Protein AF-A0A914MFV1-F1 (afdb_monomer_lite)

Sequence (144 aa):
MFRLNVPHSCKNYASTFSFCFGRVNLKCFYSTQSQQAEEEHFSPQFQPIIGLELHAQIASKTKLFSGSSSAHNASVESNCHVSIFDSAIPGTLPRLNSSCIHKSLLAAVLLNCHVADFCRFDRKHYLYPDLPLELYLREGGRKE

Secondary structure (DSSP, 8-state):
-------S------------------------------------SS--------------SB-SSSSSB----TTSPTT-S--TTTTT-TT------HHHHHHHHHHHHHTTPPPPS-EEEEE-----TT-S--EEEEEPPP--

pLDDT: mean 75.01, std 26.08, range [21.0, 96.94]

InterPro domains:
  IPR006075 Aspartyl/Glutamyl-tRNA(Gln) amidotransferase, subunit B/E, catalytic [PF02934] (49-132)
  IPR014746 Glutamine synthetase/guanido kinase, catalytic domain [SSF55931] (45-132)
  IPR017959 Aspartyl/glutamyl-tRNA(Asn/Gln) amidotransferase, subunit B /E [PTHR11659] (36-132)

Foldseek 3Di:
DDDDDDDPDDDDDPDDDPDPDDDDPPPPPPPPPPPPDPPPPPPDPDDDDDDDDDDDDQPDQADAFDRFGPDDDPPDDPPPRDDCVNQVPPPDDGHGDPSSVVSVVVVCVVVVHDDAPDKDWDFDDDDDPNDSGDTDIDRDDDDD

Radius of gyration: 22.75 Å; chains: 1; bounding box: 50×48×62 Å

Organism: Meloidogyne incognita (NCBI:txid6306)

Structure (mmCIF, N/CA/C/O backbone):
data_AF-A0A914MFV1-F1
#
_entry.id   AF-A0A914MFV1-F1
#
loop_
_atom_site.group_PDB
_atom_site.id
_atom_site.type_symbol
_atom_site.label_atom_id
_atom_site.label_alt_id
_atom_site.label_comp_id
_atom_site.label_asym_id
_atom_site.label_entity_id
_atom_site.label_seq_id
_atom_site.pdbx_PDB_ins_code
_atom_site.Cartn_x
_atom_site.Cartn_y
_atom_site.Cartn_z
_atom_site.occupancy
_atom_site.B_iso_or_equiv
_atom_site.auth_seq_id
_atom_site.auth_comp_id
_atom_site.auth_asym_id
_atom_site.auth_atom_id
_atom_site.pdbx_PDB_model_num
ATOM 1 N N . MET A 1 1 ? -16.213 1.260 -16.515 1.00 31.44 1 MET A N 1
ATOM 2 C CA . MET A 1 1 ? -17.575 0.833 -16.142 1.00 31.44 1 MET A CA 1
ATOM 3 C C . MET A 1 1 ? -17.570 -0.686 -16.077 1.00 31.44 1 MET A C 1
ATOM 5 O O . MET A 1 1 ? -17.691 -1.329 -17.104 1.00 31.44 1 MET A O 1
ATOM 9 N N . PHE A 1 2 ? -17.315 -1.249 -14.898 1.00 21.36 2 PHE A N 1
ATOM 10 C CA . PHE A 1 2 ? -17.420 -2.687 -14.649 1.00 21.36 2 PHE A CA 1
ATOM 11 C C . PHE A 1 2 ? -18.419 -2.845 -13.511 1.00 21.36 2 PHE A C 1
ATOM 13 O O . PHE A 1 2 ? -18.182 -2.365 -12.408 1.00 21.36 2 PHE A O 1
ATOM 20 N N . ARG A 1 3 ? -19.581 -3.411 -13.831 1.00 21.00 3 ARG A N 1
ATOM 21 C CA . ARG A 1 3 ? -20.684 -3.642 -12.901 1.00 21.00 3 ARG A CA 1
ATOM 22 C C . ARG A 1 3 ? -20.649 -5.132 -12.581 1.00 21.00 3 ARG A C 1
ATOM 24 O O . ARG A 1 3 ? -20.958 -5.940 -13.452 1.00 21.00 3 ARG A O 1
ATOM 31 N N . LEU A 1 4 ? -20.202 -5.497 -11.384 1.00 31.52 4 LEU A N 1
ATOM 32 C CA . LEU A 1 4 ? -20.300 -6.872 -10.903 1.00 31.52 4 LEU A CA 1
ATOM 33 C C . LEU A 1 4 ? -21.606 -6.998 -10.125 1.00 31.52 4 LEU A C 1
ATOM 35 O O . LEU A 1 4 ? -21.822 -6.311 -9.132 1.00 31.52 4 LEU A O 1
ATOM 39 N N . ASN A 1 5 ? -22.498 -7.828 -10.654 1.00 25.72 5 ASN A N 1
ATOM 40 C CA . ASN A 1 5 ? -23.799 -8.126 -10.079 1.00 25.72 5 ASN A CA 1
ATOM 41 C C . ASN A 1 5 ? -23.595 -9.251 -9.054 1.00 25.72 5 ASN A C 1
ATOM 43 O O . ASN A 1 5 ? -23.236 -10.363 -9.441 1.00 25.72 5 ASN A O 1
ATOM 47 N N . VAL A 1 6 ? -23.760 -8.962 -7.762 1.00 35.03 6 VAL A N 1
ATOM 48 C CA . VAL A 1 6 ? -23.668 -9.969 -6.695 1.00 35.03 6 VAL A CA 1
ATOM 49 C C . VAL A 1 6 ? -25.088 -10.450 -6.386 1.00 35.03 6 VAL A C 1
ATOM 51 O O . VAL A 1 6 ? -25.907 -9.643 -5.946 1.00 35.03 6 VAL A O 1
ATOM 54 N N . PRO A 1 7 ? -25.433 -11.728 -6.622 1.00 28.27 7 PRO A N 1
ATOM 55 C CA . PRO A 1 7 ? -26.750 -12.231 -6.272 1.00 28.27 7 PRO A CA 1
ATOM 56 C C . PRO A 1 7 ? -26.887 -12.350 -4.750 1.00 28.27 7 PRO A C 1
ATOM 58 O O . PRO A 1 7 ? -26.100 -13.011 -4.071 1.00 28.27 7 PRO A O 1
ATOM 61 N N . HIS A 1 8 ? -27.9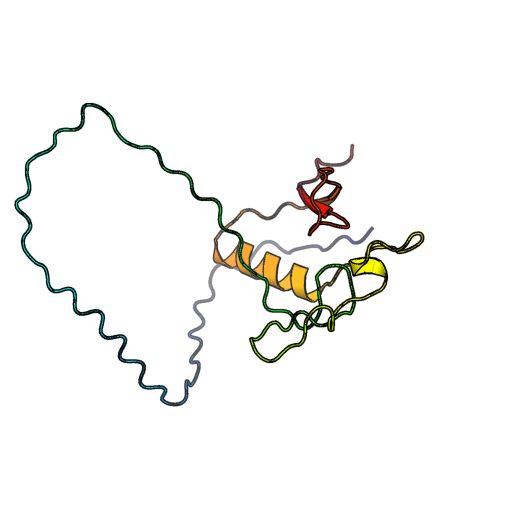32 -11.719 -4.217 1.00 35.28 8 HIS A N 1
ATOM 62 C CA . HIS A 1 8 ? -28.429 -11.954 -2.870 1.00 35.28 8 HIS A CA 1
ATOM 63 C C . HIS A 1 8 ? -28.981 -13.379 -2.774 1.00 35.28 8 HIS A C 1
ATOM 65 O O . HIS A 1 8 ? -30.080 -13.625 -3.256 1.00 35.28 8 HIS A O 1
ATOM 71 N N . SER A 1 9 ? -28.230 -14.299 -2.163 1.00 36.19 9 SER A N 1
ATOM 72 C CA . SER A 1 9 ? -28.733 -15.426 -1.355 1.00 36.19 9 SER A CA 1
ATOM 73 C C . SER A 1 9 ? -27.729 -16.576 -1.357 1.00 36.19 9 SER A C 1
ATOM 75 O O . SER A 1 9 ? -27.785 -17.431 -2.229 1.00 36.19 9 SER A O 1
ATOM 77 N N . CYS A 1 10 ? -26.874 -16.635 -0.336 1.00 32.09 10 CYS A N 1
ATOM 78 C CA . CYS A 1 10 ? -26.252 -17.876 0.136 1.00 32.09 10 CYS A CA 1
ATOM 79 C C . CYS A 1 10 ? -26.026 -17.742 1.647 1.00 32.09 10 CYS A C 1
ATOM 81 O O . CYS A 1 10 ? -24.921 -17.491 2.119 1.00 32.09 10 CYS A O 1
ATOM 83 N N . LYS A 1 11 ? -27.116 -17.843 2.415 1.00 36.62 11 LYS A N 1
ATOM 84 C CA . LYS A 1 11 ? -27.045 -18.183 3.839 1.00 36.62 11 LYS A CA 1
ATOM 85 C C . LYS A 1 11 ? -26.777 -19.688 3.927 1.00 36.62 11 LYS A C 1
ATOM 87 O O . LYS A 1 11 ? -27.450 -20.454 3.246 1.00 36.62 11 LYS A O 1
ATOM 92 N N . ASN A 1 12 ? -25.855 -20.070 4.807 1.00 35.06 12 ASN A N 1
ATOM 93 C CA . ASN A 1 12 ? -25.514 -21.438 5.217 1.00 35.06 12 ASN A CA 1
ATOM 94 C C . ASN A 1 12 ? -24.614 -22.228 4.256 1.00 35.06 12 ASN A C 1
ATOM 96 O O . ASN A 1 12 ? -25.084 -22.909 3.351 1.00 35.06 12 ASN A O 1
ATOM 100 N N . TYR A 1 13 ? -23.316 -22.243 4.562 1.00 34.62 13 TYR A N 1
ATOM 101 C CA . TYR A 1 13 ? -22.474 -23.399 4.268 1.00 34.62 13 TYR A CA 1
ATOM 102 C C . TYR A 1 13 ? -21.498 -23.618 5.427 1.00 34.62 13 TYR A C 1
ATOM 104 O O . TYR A 1 13 ? -20.454 -22.979 5.534 1.00 34.62 13 TYR A O 1
ATOM 112 N N . ALA A 1 14 ? -21.877 -24.519 6.333 1.00 43.38 14 ALA A N 1
ATOM 113 C CA . ALA A 1 14 ? -20.931 -25.192 7.204 1.00 43.38 14 ALA A CA 1
ATOM 114 C C . ALA A 1 14 ? -20.162 -26.195 6.333 1.00 43.38 14 ALA A C 1
ATOM 116 O O . ALA A 1 14 ? -20.615 -27.314 6.115 1.00 43.38 14 ALA A O 1
ATOM 117 N N . SER A 1 15 ? -19.026 -25.779 5.774 1.00 31.78 15 SER A N 1
ATOM 118 C CA . SER A 1 15 ? -18.060 -26.701 5.174 1.00 31.78 15 SER A CA 1
ATOM 119 C C . SER A 1 15 ? -16.880 -26.861 6.112 1.00 31.78 15 SER A C 1
ATOM 121 O O . SER A 1 15 ? -16.023 -25.984 6.221 1.00 31.78 15 SER A O 1
ATOM 123 N N . THR A 1 16 ? -16.840 -28.012 6.766 1.00 32.25 16 THR A N 1
ATOM 124 C CA . THR A 1 16 ? -15.669 -28.567 7.430 1.00 32.25 16 THR A CA 1
ATOM 125 C C . THR A 1 16 ? -14.522 -28.648 6.420 1.00 32.25 16 THR A C 1
ATOM 127 O O . THR A 1 16 ? -14.495 -29.534 5.569 1.00 32.25 16 THR A O 1
ATOM 130 N N . PHE A 1 17 ? -13.576 -27.711 6.482 1.00 26.36 17 PHE A N 1
ATOM 131 C CA . PHE A 1 17 ? -12.319 -27.805 5.743 1.00 26.36 17 PHE A CA 1
ATOM 132 C C . PHE A 1 17 ? -11.319 -28.582 6.600 1.00 26.36 17 PHE A C 1
ATOM 134 O O . PHE A 1 17 ? -10.713 -28.047 7.526 1.00 26.36 17 PHE A O 1
ATOM 141 N N . SER A 1 18 ? -11.169 -29.873 6.303 1.00 27.42 18 SER A N 1
ATOM 142 C CA . SER A 1 18 ? -10.069 -30.678 6.830 1.00 27.42 18 SER A CA 1
ATOM 143 C C . SER A 1 18 ? -8.795 -30.296 6.075 1.00 27.42 18 SER A C 1
ATOM 145 O O . SER A 1 18 ? -8.562 -30.742 4.954 1.00 27.42 18 SER A O 1
ATOM 147 N N . PHE A 1 19 ? -7.990 -29.415 6.668 1.00 25.16 19 PHE A N 1
ATOM 148 C CA . PHE A 1 19 ? -6.619 -29.188 6.223 1.00 25.16 19 PHE A CA 1
ATOM 149 C C . PHE A 1 19 ? -5.715 -30.206 6.919 1.00 25.16 19 PHE A C 1
ATOM 151 O O . PHE A 1 19 ? -5.511 -30.159 8.132 1.00 25.16 19 PHE A O 1
ATOM 158 N N . CYS A 1 20 ? -5.179 -31.142 6.138 1.00 31.55 20 CYS A N 1
ATOM 159 C CA . CYS A 1 20 ? -4.183 -32.105 6.581 1.00 31.55 20 CYS A CA 1
ATOM 160 C C . CYS A 1 20 ? -2.856 -31.370 6.838 1.00 31.55 20 CYS A C 1
ATOM 162 O O . CYS A 1 20 ? -2.026 -31.228 5.942 1.00 31.55 20 CYS A O 1
ATOM 164 N N . PHE A 1 21 ? -2.662 -30.861 8.057 1.00 32.12 21 PHE A N 1
ATOM 165 C CA . PHE A 1 21 ? -1.358 -30.380 8.504 1.00 32.12 21 PHE A CA 1
ATOM 166 C C . PHE A 1 21 ? -0.464 -31.582 8.813 1.00 32.12 21 PHE A C 1
ATOM 168 O O . PHE A 1 21 ? -0.722 -32.357 9.736 1.00 32.12 21 PHE A O 1
ATOM 175 N N . GLY A 1 22 ? 0.618 -31.716 8.043 1.00 31.92 22 GLY A N 1
ATOM 176 C CA . GLY A 1 22 ? 1.782 -32.482 8.466 1.00 31.92 22 GLY A CA 1
ATOM 177 C C . GLY A 1 22 ? 2.210 -32.022 9.860 1.00 31.92 22 GLY A C 1
ATOM 178 O O . GLY A 1 22 ? 2.225 -30.827 10.152 1.00 31.92 22 GLY A O 1
ATOM 179 N N . ARG A 1 23 ? 2.493 -32.993 10.731 1.00 41.41 23 ARG A N 1
ATOM 180 C CA . ARG A 1 23 ? 2.904 -32.813 12.127 1.00 41.41 23 ARG A CA 1
ATOM 181 C C . ARG A 1 23 ? 4.017 -31.768 12.258 1.00 41.41 23 ARG A C 1
ATOM 183 O O . ARG A 1 23 ? 5.190 -32.094 12.110 1.00 41.41 23 ARG A O 1
ATOM 190 N N . VAL A 1 24 ? 3.655 -30.549 12.643 1.00 36.62 24 VAL A N 1
ATOM 191 C CA . VAL A 1 24 ? 4.572 -29.619 13.304 1.00 36.62 24 VAL A CA 1
ATOM 192 C C . VAL A 1 24 ? 4.092 -29.515 14.740 1.00 36.62 24 VAL A C 1
ATOM 194 O O . VAL A 1 24 ? 3.026 -28.977 15.029 1.00 36.62 24 VAL A O 1
ATOM 197 N N . ASN A 1 25 ? 4.847 -30.139 15.637 1.00 36.69 25 ASN A N 1
ATOM 198 C CA . ASN A 1 25 ? 4.555 -30.198 17.061 1.00 36.69 25 ASN A CA 1
ATOM 199 C C . ASN A 1 25 ? 4.938 -28.851 17.692 1.00 36.69 25 ASN A C 1
ATOM 201 O O . ASN A 1 25 ? 5.969 -28.722 18.343 1.00 36.69 25 ASN A O 1
ATOM 205 N N . LEU A 1 26 ? 4.135 -27.817 17.444 1.00 37.16 26 LEU A N 1
ATOM 206 C CA . LEU A 1 26 ? 4.243 -26.545 18.148 1.00 37.16 26 LEU A CA 1
ATOM 207 C C . LEU A 1 26 ? 3.493 -26.676 19.474 1.00 37.16 26 LEU A C 1
ATOM 209 O O . LEU A 1 26 ? 2.366 -26.214 19.628 1.00 37.16 26 LEU A O 1
ATOM 213 N N . LYS A 1 27 ? 4.137 -27.312 20.459 1.00 30.91 27 LYS A N 1
ATOM 214 C CA . LYS A 1 27 ? 3.822 -27.027 21.860 1.00 30.91 27 LYS A CA 1
ATOM 215 C C . LYS A 1 27 ? 4.307 -25.612 22.140 1.00 30.91 27 LYS A C 1
ATOM 217 O O . LYS A 1 27 ? 5.450 -25.404 22.534 1.00 30.91 27 LYS A O 1
ATOM 222 N N . CYS A 1 28 ? 3.443 -24.634 21.899 1.00 34.91 28 CYS A N 1
ATOM 223 C CA . CYS A 1 28 ? 3.625 -23.317 22.474 1.00 34.91 28 CYS A CA 1
ATOM 224 C C . CYS A 1 28 ? 3.410 -23.462 23.987 1.00 34.91 28 CYS A C 1
ATOM 226 O O . CYS A 1 28 ? 2.282 -23.515 24.472 1.00 34.91 28 CYS A O 1
ATOM 228 N N . PHE A 1 29 ? 4.508 -23.644 24.719 1.00 35.03 29 PHE A N 1
ATOM 229 C CA . PHE A 1 29 ? 4.532 -23.566 26.173 1.00 35.03 29 PHE A CA 1
ATOM 230 C C . PHE A 1 29 ? 4.370 -22.095 26.569 1.00 35.03 29 PHE A C 1
ATOM 232 O O . PHE A 1 29 ? 5.351 -21.394 26.793 1.00 35.03 29 PHE A O 1
ATOM 239 N N . TYR A 1 30 ? 3.130 -21.624 26.672 1.00 33.56 30 TYR A N 1
ATOM 240 C CA . TYR A 1 30 ? 2.833 -20.534 27.594 1.00 33.56 30 TYR A CA 1
ATOM 241 C C . TYR A 1 30 ? 2.584 -21.167 28.960 1.00 33.56 30 TYR A C 1
ATOM 243 O O . TYR A 1 30 ? 1.483 -21.613 29.268 1.00 33.56 30 TYR A O 1
ATOM 251 N N . SER A 1 31 ? 3.635 -21.258 29.776 1.00 33.78 31 SER A N 1
ATOM 252 C CA . SER A 1 31 ? 3.455 -21.443 31.211 1.00 33.78 31 SER A CA 1
ATOM 253 C C . SER A 1 31 ? 2.991 -20.109 31.782 1.00 33.78 31 SER A C 1
ATOM 255 O O . SER A 1 31 ? 3.804 -19.239 32.091 1.00 33.78 31 SER A O 1
ATOM 257 N N . THR A 1 32 ? 1.686 -19.922 31.929 1.00 45.28 32 THR A N 1
ATOM 258 C CA . THR A 1 32 ? 1.184 -18.929 32.876 1.00 45.28 32 THR A CA 1
ATOM 259 C C . THR A 1 32 ? 1.450 -19.484 34.272 1.00 45.28 32 THR A C 1
ATOM 261 O O . THR A 1 32 ? 0.611 -20.174 34.846 1.00 45.28 32 THR A O 1
ATOM 264 N N . GLN A 1 33 ? 2.650 -19.249 34.810 1.00 41.16 33 GLN A N 1
ATOM 265 C CA . GLN A 1 33 ? 2.808 -19.256 36.260 1.00 41.16 33 GLN A CA 1
ATOM 266 C C . GLN A 1 33 ? 1.997 -18.066 36.765 1.00 41.16 33 GLN A C 1
ATOM 268 O O . GLN A 1 33 ? 2.431 -16.921 36.677 1.00 41.16 33 GLN A O 1
ATOM 273 N N . SER A 1 34 ? 0.775 -18.340 37.211 1.00 45.53 34 SER A N 1
ATOM 274 C CA . SER A 1 34 ? -0.058 -17.398 37.944 1.00 45.53 34 SER A CA 1
ATOM 275 C C . SER A 1 34 ? 0.606 -17.137 39.294 1.00 45.53 34 SER A C 1
ATOM 277 O O . SER A 1 34 ? 0.291 -17.785 40.292 1.00 45.53 34 SER A O 1
ATOM 279 N N . GLN A 1 35 ? 1.586 -16.237 39.319 1.00 48.34 35 GLN A N 1
ATOM 280 C CA . GLN A 1 35 ? 1.987 -15.602 40.562 1.00 48.34 35 GLN A CA 1
ATOM 281 C C . GLN A 1 35 ? 0.800 -14.746 41.001 1.00 48.34 35 GLN A C 1
ATOM 283 O O . GLN A 1 35 ? 0.369 -13.854 40.273 1.00 48.34 35 GLN A O 1
ATOM 288 N N . GLN A 1 36 ? 0.221 -15.096 42.148 1.00 42.69 36 GLN A N 1
ATOM 289 C CA . GLN A 1 36 ? -0.796 -14.296 42.816 1.00 42.69 36 GLN A CA 1
ATOM 290 C C . GLN A 1 36 ? -0.121 -12.997 43.268 1.00 42.69 36 GLN A C 1
ATOM 292 O O . GLN A 1 36 ? 0.479 -12.943 44.336 1.00 42.69 36 GLN A O 1
ATOM 297 N N . ALA A 1 37 ? -0.138 -11.984 42.404 1.00 48.34 37 ALA A N 1
ATOM 298 C CA . ALA A 1 37 ? 0.074 -10.613 42.829 1.00 48.34 37 ALA A CA 1
ATOM 299 C C . ALA A 1 37 ? -1.162 -10.208 43.639 1.00 48.34 37 ALA A C 1
ATOM 301 O O . ALA A 1 37 ? -2.285 -10.455 43.197 1.00 48.34 37 ALA A O 1
ATOM 302 N N . GLU A 1 38 ? -0.949 -9.662 44.834 1.00 49.38 38 GLU A N 1
ATOM 303 C CA . GLU A 1 38 ? -2.008 -9.096 45.669 1.00 49.38 38 GLU A CA 1
ATOM 304 C C . GLU A 1 38 ? -2.887 -8.166 44.819 1.00 49.38 38 GLU A C 1
ATOM 306 O O . GLU A 1 38 ? -2.401 -7.199 44.229 1.00 49.38 38 GLU A O 1
ATOM 311 N N . GLU A 1 39 ? -4.182 -8.483 44.720 1.00 54.38 39 GLU A N 1
ATOM 312 C CA . GLU A 1 39 ? -5.182 -7.569 44.173 1.00 54.38 39 GLU A CA 1
ATOM 313 C C . GLU A 1 39 ? -5.385 -6.434 45.180 1.00 54.38 39 GLU A C 1
ATOM 315 O O . GLU A 1 39 ? -6.336 -6.413 45.960 1.00 54.38 39 GLU A O 1
ATOM 320 N N . GLU A 1 40 ? -4.472 -5.467 45.167 1.00 57.53 40 GLU A N 1
ATOM 321 C CA . GLU A 1 40 ? -4.774 -4.131 45.655 1.00 57.53 40 GLU A CA 1
ATOM 322 C C . GLU A 1 40 ? -5.979 -3.630 44.854 1.00 57.53 40 GLU A C 1
ATOM 324 O O . GLU A 1 40 ? -5.909 -3.444 43.634 1.00 57.53 40 GLU A O 1
ATOM 329 N N . HIS A 1 41 ? -7.114 -3.475 45.541 1.00 59.25 41 HIS A N 1
ATOM 330 C CA . HIS A 1 41 ? -8.375 -3.024 44.964 1.00 59.25 41 HIS A CA 1
ATOM 331 C C . HIS A 1 41 ? -8.255 -1.543 44.590 1.00 59.25 41 HIS A C 1
ATOM 333 O O . HIS A 1 41 ? -8.743 -0.645 45.276 1.00 59.25 41 HIS A O 1
ATOM 339 N N . PHE A 1 42 ? -7.559 -1.282 43.488 1.00 64.06 42 PHE A N 1
ATOM 340 C CA . PHE A 1 42 ? -7.542 0.008 42.837 1.00 64.06 42 PHE A CA 1
ATOM 341 C C . PHE A 1 42 ? -8.953 0.241 42.307 1.00 64.06 42 PHE A C 1
ATOM 343 O O . PHE A 1 42 ? -9.380 -0.396 41.349 1.00 64.06 42 PHE A O 1
ATOM 350 N N . SER A 1 43 ? -9.703 1.117 42.966 1.00 62.22 43 SER A N 1
ATOM 351 C CA . SER A 1 43 ? -10.958 1.659 42.458 1.00 62.22 43 SER A CA 1
ATOM 352 C C . SER A 1 43 ? -10.618 2.892 41.618 1.00 62.22 43 SER A C 1
ATOM 354 O O . SER A 1 43 ? -10.533 3.994 42.175 1.00 62.22 43 SER A O 1
ATOM 356 N N . PRO A 1 44 ? -10.334 2.753 40.307 1.00 68.12 44 PRO A N 1
ATOM 357 C CA . PRO A 1 44 ? -9.986 3.905 39.505 1.00 68.12 44 PRO A CA 1
ATOM 358 C C . PRO A 1 44 ? -11.190 4.846 39.441 1.00 68.12 44 PRO A C 1
ATOM 360 O O . PRO A 1 44 ? -12.275 4.459 39.016 1.00 68.12 44 PRO A O 1
ATOM 363 N N . GLN A 1 45 ? -10.988 6.114 39.797 1.00 84.50 45 GLN A N 1
ATOM 364 C CA . GLN A 1 45 ? -11.973 7.171 39.531 1.00 84.50 45 GLN A CA 1
ATOM 365 C C . GLN A 1 45 ? -12.174 7.406 38.018 1.00 84.50 45 GLN A C 1
ATOM 367 O O . GLN A 1 45 ? -13.101 8.106 37.621 1.00 84.50 45 GLN A O 1
ATOM 372 N N . PHE A 1 46 ? -11.322 6.809 37.172 1.00 85.00 46 PHE A N 1
ATOM 373 C CA . PHE A 1 46 ? -11.307 6.985 35.723 1.00 85.00 46 PHE A CA 1
ATOM 374 C C . PHE A 1 46 ? -11.150 5.658 34.978 1.00 85.00 46 PHE A C 1
ATOM 376 O O . PHE A 1 46 ? -10.227 4.892 35.232 1.00 85.00 46 PHE A O 1
ATOM 383 N N . GLN A 1 47 ? -12.006 5.417 33.989 1.00 89.25 47 GLN A N 1
ATOM 384 C CA . GLN A 1 47 ? -11.911 4.249 33.117 1.00 89.25 47 GLN A CA 1
ATOM 385 C C . GLN A 1 47 ? -11.089 4.582 31.858 1.00 89.25 47 GLN A C 1
ATOM 387 O O . GLN A 1 47 ? -11.444 5.527 31.148 1.00 89.25 47 GLN A O 1
ATOM 392 N N . PRO A 1 48 ? -10.016 3.831 31.536 1.00 90.75 48 PRO A N 1
ATOM 393 C CA . PRO A 1 48 ? -9.239 4.079 30.329 1.00 90.75 48 PRO A CA 1
ATOM 394 C C . PRO A 1 48 ? -10.003 3.629 29.078 1.00 90.75 48 PRO A C 1
ATOM 396 O O . PRO A 1 48 ? -10.590 2.547 29.042 1.00 90.75 48 PRO A O 1
ATOM 399 N N . ILE A 1 49 ? -9.947 4.450 28.029 1.00 94.81 49 ILE A N 1
ATOM 400 C CA . ILE A 1 49 ? -10.452 4.127 26.691 1.00 94.81 49 ILE A CA 1
ATOM 401 C C . ILE A 1 49 ? -9.235 3.978 25.778 1.00 94.81 49 ILE A C 1
ATOM 403 O O . ILE A 1 49 ? -8.474 4.927 25.605 1.00 94.81 49 ILE A O 1
ATOM 407 N N . ILE A 1 50 ? -9.040 2.782 25.217 1.00 95.38 50 ILE A N 1
ATOM 408 C CA . ILE A 1 50 ? -7.869 2.443 24.398 1.00 95.38 50 ILE A CA 1
ATOM 409 C C . ILE A 1 50 ? -8.333 2.144 22.973 1.00 95.38 50 ILE A C 1
ATOM 411 O O . ILE A 1 50 ? -9.151 1.252 22.756 1.00 95.38 50 ILE A O 1
ATOM 415 N N . GLY A 1 51 ? -7.789 2.879 22.005 1.00 96.94 51 GLY A N 1
ATOM 416 C CA . GLY A 1 51 ? -7.895 2.575 20.579 1.00 96.94 51 GLY A CA 1
ATOM 417 C C . GLY A 1 51 ? -6.576 2.008 20.060 1.00 96.94 51 GLY A C 1
ATOM 418 O O . GLY A 1 51 ? -5.510 2.418 20.516 1.00 96.94 51 GLY A O 1
ATOM 419 N N . LEU A 1 52 ? -6.644 1.067 19.118 1.00 96.19 52 LEU A N 1
ATOM 420 C CA . LEU A 1 52 ? -5.471 0.472 18.477 1.00 96.19 52 LEU A CA 1
ATOM 421 C C . LEU A 1 52 ? -5.507 0.733 16.973 1.00 96.19 52 LEU A C 1
ATOM 423 O O . LEU A 1 52 ? -6.535 0.529 16.329 1.00 96.19 52 LEU A O 1
ATOM 427 N N . GLU A 1 53 ? -4.358 1.101 16.418 1.00 95.56 53 GLU A N 1
ATOM 428 C CA . GLU A 1 53 ? -4.130 1.175 14.978 1.00 95.56 53 GLU A CA 1
ATOM 429 C C . GLU A 1 53 ? -3.110 0.104 14.597 1.00 95.56 53 GLU A C 1
ATOM 431 O O . GLU A 1 53 ? -1.986 0.083 15.098 1.00 95.56 53 GLU A O 1
ATOM 436 N N . LEU A 1 54 ? -3.523 -0.833 13.743 1.00 94.56 54 LEU A N 1
ATOM 437 C CA . LEU A 1 54 ? -2.706 -1.979 13.356 1.00 94.56 54 LEU A CA 1
ATOM 438 C C . LEU A 1 54 ? -2.364 -1.896 11.872 1.00 94.56 54 LEU A C 1
ATOM 440 O O . LEU A 1 54 ? -3.248 -1.851 11.018 1.00 94.56 54 LEU A O 1
ATOM 444 N N . HIS A 1 55 ? -1.069 -1.920 11.560 1.00 94.12 55 HIS A N 1
ATOM 445 C CA . HIS A 1 55 ? -0.573 -2.045 10.193 1.00 94.12 55 HIS A CA 1
ATOM 446 C C . HIS A 1 55 ? -0.131 -3.491 9.956 1.00 94.12 55 HIS A C 1
ATOM 448 O O . HIS A 1 55 ? 0.832 -3.962 10.555 1.00 94.12 55 HIS A O 1
ATOM 454 N N . ALA A 1 56 ? -0.837 -4.202 9.075 1.00 93.81 56 ALA A N 1
ATOM 455 C CA . ALA A 1 56 ? -0.521 -5.581 8.711 1.00 93.81 56 ALA A CA 1
ATOM 456 C C . ALA A 1 56 ? 0.011 -5.654 7.273 1.00 93.81 56 ALA A C 1
ATOM 458 O O . ALA A 1 56 ? -0.627 -5.179 6.331 1.00 93.81 56 A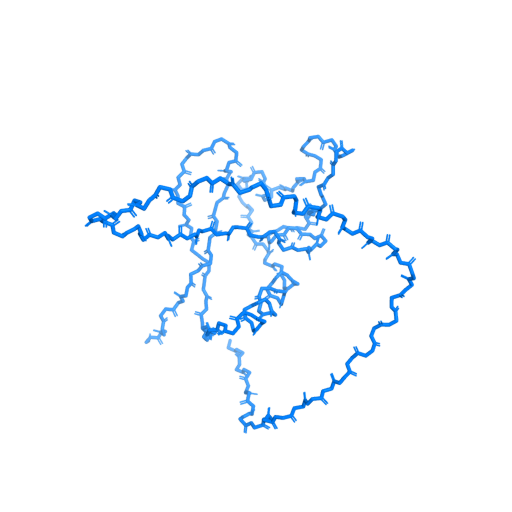LA A O 1
ATOM 459 N N . GLN A 1 57 ? 1.176 -6.278 7.087 1.00 93.69 57 GLN A N 1
ATOM 460 C CA . GLN A 1 57 ? 1.763 -6.449 5.762 1.00 93.69 57 GLN A CA 1
ATOM 461 C C . GLN A 1 57 ? 1.024 -7.538 4.976 1.00 93.69 57 GLN A C 1
ATOM 463 O O . GLN A 1 57 ? 0.918 -8.686 5.406 1.00 93.69 57 GLN A O 1
ATOM 468 N N . ILE A 1 58 ? 0.553 -7.197 3.775 1.00 94.81 58 ILE A N 1
ATOM 469 C CA . ILE A 1 58 ? -0.098 -8.167 2.893 1.00 94.81 58 ILE A CA 1
ATOM 470 C C . ILE A 1 58 ? 0.960 -9.109 2.318 1.00 94.81 58 ILE A C 1
ATOM 472 O O . ILE A 1 58 ? 1.825 -8.693 1.542 1.00 94.81 58 ILE A O 1
ATOM 476 N N . ALA A 1 59 ? 0.838 -10.398 2.635 1.00 93.94 59 ALA A N 1
ATOM 477 C CA . ALA A 1 59 ? 1.683 -11.441 2.072 1.00 93.94 59 ALA A CA 1
ATOM 478 C C . ALA A 1 59 ? 1.492 -11.509 0.548 1.00 93.94 59 ALA A C 1
ATOM 480 O O . ALA A 1 59 ? 0.541 -12.105 0.049 1.00 93.94 59 ALA A O 1
ATOM 481 N N . SER A 1 60 ? 2.380 -10.891 -0.216 1.00 94.44 60 SER A N 1
ATOM 482 C CA . SER A 1 60 ? 2.356 -10.834 -1.680 1.00 94.44 60 SER A CA 1
ATOM 483 C C . SER A 1 60 ? 3.752 -11.146 -2.219 1.00 94.44 60 SER A C 1
ATOM 485 O O . SER A 1 60 ? 4.711 -11.214 -1.451 1.00 94.44 60 SER A O 1
ATOM 487 N N . LYS A 1 61 ? 3.862 -11.430 -3.522 1.00 94.94 61 LYS A N 1
ATOM 488 C CA . LYS A 1 61 ? 5.164 -11.653 -4.177 1.00 94.94 61 LYS A CA 1
ATOM 489 C C . LYS A 1 61 ? 5.812 -10.341 -4.623 1.00 94.94 61 LYS A C 1
ATOM 491 O O . LYS A 1 61 ? 7.034 -10.248 -4.661 1.00 94.94 61 LYS A O 1
ATOM 496 N N . THR A 1 62 ? 4.989 -9.360 -4.980 1.00 96.19 62 THR A N 1
ATOM 497 C CA . THR A 1 62 ? 5.410 -8.052 -5.482 1.00 96.19 62 THR A CA 1
ATOM 498 C C . THR A 1 62 ? 4.750 -6.937 -4.681 1.00 96.19 62 THR A C 1
ATOM 500 O O . THR A 1 62 ? 3.663 -7.132 -4.134 1.00 96.19 62 THR A O 1
ATOM 503 N N . LYS A 1 63 ? 5.370 -5.754 -4.655 1.00 95.25 63 LYS A N 1
ATOM 504 C CA . LYS A 1 63 ? 4.858 -4.560 -3.965 1.00 95.25 63 LYS A CA 1
ATOM 505 C C . LYS A 1 63 ? 3.476 -4.115 -4.482 1.00 95.25 63 LYS A C 1
ATOM 507 O O . LYS A 1 63 ? 2.960 -4.611 -5.485 1.00 95.25 63 LYS A O 1
ATOM 512 N N . LEU A 1 64 ? 2.849 -3.175 -3.767 1.00 95.56 64 LEU A N 1
ATOM 513 C CA . LEU A 1 64 ? 1.479 -2.719 -4.047 1.00 95.56 64 LEU A CA 1
ATOM 514 C C . LEU A 1 64 ? 1.350 -1.943 -5.368 1.00 95.56 64 LEU A C 1
ATOM 516 O O . LEU A 1 64 ? 0.361 -2.126 -6.075 1.00 95.56 64 LEU A O 1
ATOM 520 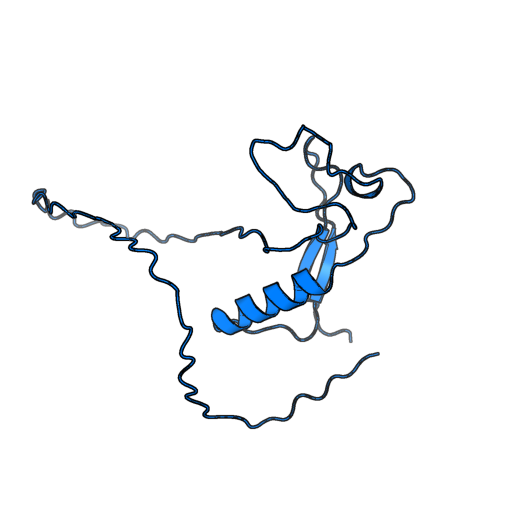N N . PHE A 1 65 ? 2.333 -1.096 -5.686 1.00 95.88 65 PHE A N 1
ATOM 521 C CA . PHE A 1 65 ? 2.305 -0.200 -6.852 1.00 95.88 65 PHE A CA 1
ATOM 522 C C . PHE A 1 65 ? 3.429 -0.451 -7.866 1.00 95.88 65 PHE A C 1
ATOM 524 O O . PHE A 1 65 ? 3.523 0.257 -8.869 1.00 95.88 65 PHE A O 1
ATOM 531 N N . SER A 1 66 ? 4.285 -1.444 -7.623 1.00 94.31 66 SER A N 1
ATOM 532 C CA . SER A 1 66 ? 5.413 -1.774 -8.489 1.00 94.31 66 SER A CA 1
ATOM 533 C C . SER A 1 66 ? 5.614 -3.284 -8.608 1.00 94.31 66 SER A C 1
ATOM 535 O O . SER A 1 66 ? 5.121 -4.072 -7.802 1.00 94.31 66 SER A O 1
ATOM 537 N N . GLY A 1 67 ? 6.332 -3.697 -9.655 1.00 94.00 67 GLY A N 1
ATOM 538 C CA . GLY A 1 67 ? 6.658 -5.104 -9.907 1.00 94.00 67 GLY A CA 1
ATOM 539 C C . GLY A 1 67 ? 7.813 -5.649 -9.062 1.00 94.00 67 GLY A C 1
ATOM 540 O O . GLY A 1 67 ? 8.132 -6.828 -9.188 1.00 94.00 67 GLY A O 1
ATOM 541 N N . SER A 1 68 ? 8.447 -4.819 -8.227 1.00 94.19 68 SER A N 1
ATOM 542 C CA . SER A 1 68 ? 9.541 -5.231 -7.343 1.00 94.19 68 SER A CA 1
ATOM 543 C C . SER A 1 68 ? 9.084 -6.302 -6.363 1.00 94.19 68 SER A C 1
ATOM 545 O O . SER A 1 68 ? 7.942 -6.272 -5.901 1.00 94.19 68 SER A O 1
ATOM 547 N N . SER A 1 69 ? 9.996 -7.200 -5.992 1.00 94.00 69 SER A N 1
ATOM 548 C CA . SER A 1 69 ? 9.765 -8.180 -4.930 1.00 94.00 69 SER A CA 1
ATOM 549 C C . SER A 1 69 ? 9.356 -7.493 -3.623 1.00 94.00 69 SER A C 1
ATOM 551 O O . SER A 1 69 ? 9.913 -6.459 -3.249 1.00 94.00 69 SER A O 1
ATOM 553 N N . SER A 1 70 ? 8.384 -8.076 -2.925 1.00 93.06 70 SER A N 1
ATOM 554 C CA . SER A 1 70 ? 8.017 -7.709 -1.549 1.00 93.06 70 SER A CA 1
ATOM 555 C C . SER A 1 70 ? 8.643 -8.636 -0.506 1.00 93.06 70 SER A C 1
ATOM 557 O O . SER A 1 70 ? 8.291 -8.554 0.670 1.00 93.06 70 SER A O 1
ATOM 559 N N . ALA A 1 71 ? 9.541 -9.536 -0.918 1.00 89.25 71 ALA A N 1
ATOM 560 C CA . ALA A 1 71 ? 10.288 -10.368 0.011 1.00 89.25 71 ALA A CA 1
ATOM 561 C C . ALA A 1 71 ? 11.183 -9.486 0.890 1.00 89.25 71 ALA A C 1
ATOM 563 O O . ALA A 1 71 ? 11.920 -8.638 0.391 1.00 89.25 71 ALA A O 1
ATOM 564 N N . HIS A 1 72 ? 11.117 -9.704 2.197 1.00 81.75 72 HIS A N 1
ATOM 565 C CA . HIS A 1 72 ? 11.989 -9.063 3.165 1.00 81.75 72 HIS A CA 1
ATOM 566 C C . HIS A 1 72 ? 12.503 -10.144 4.110 1.00 81.75 72 HIS A C 1
ATOM 568 O O . HIS A 1 72 ? 11.714 -10.861 4.725 1.00 81.75 72 HIS A O 1
ATOM 574 N N . ASN A 1 73 ? 13.818 -10.317 4.168 1.00 82.56 73 ASN A N 1
ATOM 575 C CA . ASN A 1 73 ? 14.479 -11.213 5.106 1.00 82.56 73 ASN A CA 1
ATOM 576 C C . ASN A 1 73 ? 15.864 -10.643 5.450 1.00 82.56 73 ASN A C 1
ATOM 578 O O . ASN A 1 73 ? 16.359 -9.746 4.769 1.00 82.56 73 ASN A O 1
ATOM 582 N N . ALA A 1 74 ? 16.487 -11.178 6.500 1.00 77.81 74 ALA A N 1
ATOM 583 C CA . ALA A 1 74 ? 17.792 -10.714 6.970 1.00 77.81 74 ALA A CA 1
ATOM 584 C C . ALA A 1 74 ? 18.942 -10.942 5.966 1.00 77.81 74 ALA A C 1
ATOM 586 O O . ALA A 1 74 ? 20.018 -10.387 6.154 1.00 77.81 74 ALA A O 1
ATOM 587 N N . SER A 1 75 ? 18.740 -11.757 4.925 1.00 84.19 75 SER A N 1
ATOM 588 C CA . SER A 1 75 ? 19.748 -12.048 3.900 1.00 84.19 75 SER A CA 1
ATOM 589 C C . SER A 1 75 ? 19.601 -11.210 2.627 1.00 84.19 75 SER A C 1
ATOM 591 O O . SER A 1 75 ? 20.407 -11.363 1.712 1.00 84.19 75 SER A O 1
ATOM 593 N N . VAL A 1 76 ? 18.598 -10.332 2.542 1.00 86.94 76 VAL A N 1
ATOM 594 C CA . VAL A 1 76 ? 18.429 -9.400 1.422 1.00 86.94 76 VAL A CA 1
ATOM 595 C C . VAL A 1 76 ? 19.278 -8.156 1.669 1.00 86.94 76 VAL A C 1
ATOM 597 O O . VAL A 1 76 ? 19.137 -7.477 2.684 1.00 86.94 76 VAL A O 1
ATOM 600 N N . GLU A 1 77 ? 20.140 -7.842 0.707 1.00 91.75 77 GLU A N 1
ATOM 601 C CA . GLU A 1 77 ? 20.924 -6.611 0.695 1.00 91.75 77 GLU A CA 1
ATOM 602 C C . GLU A 1 77 ? 20.038 -5.357 0.577 1.00 91.75 77 GLU A C 1
ATOM 604 O O . GLU A 1 77 ? 18.931 -5.367 0.021 1.00 91.75 77 GLU A O 1
ATOM 609 N N . SER A 1 78 ? 20.542 -4.244 1.113 1.00 90.62 78 SER A N 1
ATOM 610 C CA . SER A 1 78 ? 19.823 -2.971 1.116 1.00 90.62 78 SER A CA 1
ATOM 611 C C . SER A 1 78 ? 19.570 -2.465 -0.306 1.00 90.62 78 SER A C 1
ATOM 613 O O . SER A 1 78 ? 20.435 -2.543 -1.173 1.00 90.62 78 SER A O 1
ATOM 615 N N . ASN A 1 79 ? 18.381 -1.906 -0.542 1.00 91.31 79 ASN A N 1
ATOM 616 C CA . ASN A 1 79 ? 17.966 -1.316 -1.821 1.00 91.31 79 ASN A CA 1
ATOM 617 C C . ASN A 1 79 ? 17.970 -2.266 -3.044 1.00 91.31 79 ASN A C 1
ATOM 619 O O . ASN A 1 79 ? 17.802 -1.805 -4.171 1.00 91.31 79 ASN A O 1
ATOM 623 N N . CYS A 1 80 ? 18.062 -3.589 -2.858 1.00 92.25 80 CYS A N 1
ATOM 624 C CA . CYS A 1 80 ? 18.068 -4.561 -3.966 1.00 92.25 80 CYS A CA 1
ATOM 625 C C . CYS A 1 80 ? 16.686 -4.872 -4.558 1.00 92.25 80 CYS A C 1
ATOM 627 O O . CYS A 1 80 ? 16.570 -5.413 -5.657 1.00 92.25 80 CYS A O 1
ATOM 629 N N . HIS A 1 81 ? 15.611 -4.549 -3.843 1.00 93.69 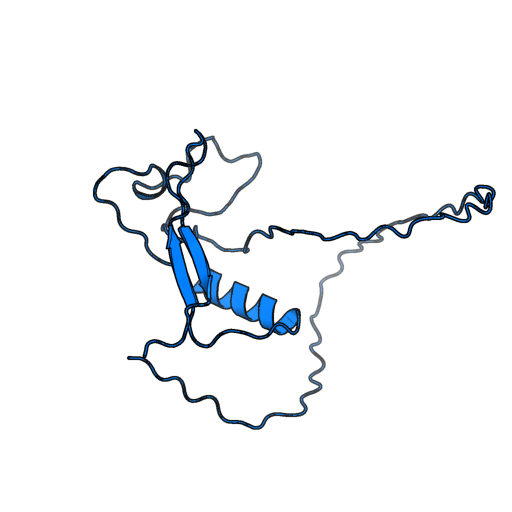81 HIS A N 1
ATOM 630 C CA . HIS A 1 81 ? 14.235 -4.747 -4.301 1.00 93.69 81 HIS A CA 1
ATOM 631 C C . HIS A 1 81 ? 13.560 -3.408 -4.573 1.00 93.69 81 HIS A C 1
ATOM 633 O O . HIS A 1 81 ? 12.530 -3.089 -3.983 1.00 93.69 81 HIS A O 1
ATOM 639 N N . VAL A 1 82 ? 14.156 -2.599 -5.446 1.00 93.75 82 VAL A N 1
ATOM 640 C CA . VAL A 1 82 ? 13.710 -1.236 -5.754 1.00 93.75 82 VAL A CA 1
ATOM 641 C C . VAL A 1 82 ? 13.506 -1.100 -7.261 1.00 93.75 82 VAL A C 1
ATOM 643 O O . VAL A 1 82 ? 14.355 -1.491 -8.057 1.00 93.75 82 VAL A O 1
ATOM 646 N N . SER A 1 83 ? 12.353 -0.564 -7.655 1.00 93.81 83 SER A N 1
ATOM 647 C CA . SER A 1 83 ? 12.054 -0.176 -9.035 1.00 93.81 83 SER A CA 1
ATOM 648 C C . SER A 1 83 ? 12.114 1.338 -9.196 1.00 93.81 83 SER A C 1
ATOM 650 O O . SER A 1 83 ? 12.093 2.083 -8.222 1.00 93.81 83 SER A O 1
ATOM 652 N N . ILE A 1 84 ? 12.086 1.793 -10.448 1.00 95.00 84 ILE A N 1
ATOM 653 C CA . ILE A 1 84 ? 12.101 3.213 -10.821 1.00 95.00 84 ILE A CA 1
ATOM 654 C C . ILE A 1 84 ? 10.976 3.994 -10.106 1.00 95.00 84 ILE A C 1
ATOM 656 O O . ILE A 1 84 ? 11.195 5.111 -9.640 1.00 95.00 84 ILE A O 1
ATOM 660 N N . PHE A 1 85 ? 9.790 3.385 -9.967 1.00 94.50 85 PHE A N 1
ATOM 661 C CA . PHE A 1 85 ? 8.664 3.968 -9.226 1.00 94.50 85 PHE A CA 1
ATOM 662 C C . PHE A 1 85 ? 8.930 4.036 -7.717 1.00 94.50 85 PHE A C 1
ATOM 664 O O . PHE A 1 85 ? 8.632 5.047 -7.092 1.00 94.50 85 PHE A O 1
ATOM 671 N N . ASP A 1 86 ? 9.517 2.986 -7.133 1.00 93.44 86 ASP A N 1
ATOM 672 C CA . ASP A 1 86 ? 9.825 2.952 -5.697 1.00 93.44 86 ASP A CA 1
ATOM 673 C C . ASP A 1 86 ? 10.852 4.031 -5.311 1.00 93.44 86 ASP A C 1
ATOM 675 O O . ASP A 1 86 ? 10.822 4.530 -4.194 1.00 93.44 86 ASP A O 1
ATOM 679 N N . SER A 1 87 ? 11.732 4.412 -6.242 1.00 93.69 87 SER A N 1
ATOM 680 C CA . SER A 1 87 ? 12.691 5.515 -6.089 1.00 93.69 87 SER A CA 1
ATOM 681 C C . SER A 1 87 ? 12.113 6.901 -6.402 1.00 93.69 87 SER A C 1
ATOM 683 O O . SER A 1 87 ? 12.873 7.864 -6.447 1.00 93.69 87 SER A O 1
ATOM 685 N N . ALA A 1 88 ? 10.808 7.016 -6.670 1.00 93.56 88 ALA A N 1
ATOM 686 C CA . ALA A 1 88 ? 10.144 8.268 -7.045 1.00 93.56 88 ALA A CA 1
ATOM 687 C C . ALA A 1 88 ? 10.792 9.024 -8.213 1.00 93.56 88 ALA A C 1
ATOM 689 O O . ALA A 1 88 ? 10.755 10.255 -8.278 1.00 93.56 88 ALA A O 1
ATOM 690 N N . ILE A 1 89 ? 11.375 8.294 -9.165 1.00 95.25 89 ILE A N 1
ATOM 691 C CA . ILE A 1 89 ? 11.980 8.916 -10.341 1.00 95.25 89 ILE A CA 1
ATOM 692 C C . ILE A 1 89 ? 10.870 9.597 -11.163 1.00 95.25 89 ILE A C 1
ATOM 694 O O . ILE A 1 89 ? 9.793 9.010 -11.362 1.00 95.25 89 ILE A O 1
ATOM 698 N N . PRO A 1 90 ? 11.102 10.833 -11.644 1.00 95.25 90 PRO A N 1
ATOM 699 C CA . PRO A 1 90 ? 10.104 11.589 -12.389 1.00 95.25 90 PRO A CA 1
ATOM 700 C C . PRO A 1 90 ? 9.645 10.839 -13.644 1.00 95.25 90 PRO A C 1
ATOM 702 O O . PRO A 1 90 ? 10.432 10.194 -14.332 1.00 95.25 90 PRO A O 1
ATOM 705 N N . GLY A 1 91 ? 8.348 10.935 -13.943 1.00 94.56 91 GLY A N 1
ATOM 706 C CA . GLY A 1 91 ? 7.730 10.260 -15.091 1.00 94.56 91 GLY A CA 1
ATOM 707 C C . GLY A 1 91 ? 7.262 8.826 -14.822 1.00 94.56 91 GLY A C 1
ATOM 708 O O . GLY A 1 91 ? 6.754 8.172 -15.730 1.00 94.56 91 GLY A O 1
ATOM 709 N N . THR A 1 92 ? 7.385 8.330 -13.589 1.00 94.75 92 THR A N 1
ATOM 710 C CA . THR A 1 92 ? 6.835 7.024 -13.201 1.00 94.75 92 THR A CA 1
ATOM 711 C C . THR A 1 92 ? 5.357 7.097 -12.818 1.00 94.75 92 THR A C 1
ATOM 713 O O . THR A 1 92 ? 4.868 8.109 -12.316 1.00 94.75 92 THR A O 1
ATOM 716 N N . LEU A 1 93 ? 4.630 5.999 -13.052 1.00 94.25 93 LEU A N 1
ATOM 717 C CA . LEU A 1 93 ? 3.212 5.859 -12.715 1.00 94.25 93 LEU A CA 1
ATOM 718 C C . LEU A 1 93 ? 2.984 4.616 -11.840 1.00 94.25 93 LEU A C 1
ATOM 720 O O . LEU A 1 93 ? 3.631 3.590 -12.071 1.00 94.25 93 LEU A O 1
ATOM 724 N N . PRO A 1 94 ? 2.057 4.672 -10.864 1.00 94.69 94 PRO A N 1
ATOM 725 C CA . PRO A 1 94 ? 1.756 3.538 -10.001 1.00 94.69 94 PRO A CA 1
ATOM 726 C C . PRO A 1 94 ? 1.024 2.437 -10.775 1.00 94.69 94 PRO A C 1
ATOM 728 O O . PRO A 1 94 ? 0.032 2.694 -11.461 1.00 94.69 94 PRO A O 1
ATOM 731 N N . ARG A 1 95 ? 1.459 1.186 -10.607 1.00 94.31 95 ARG A N 1
ATOM 732 C CA . ARG A 1 95 ? 0.777 0.003 -11.143 1.00 94.31 95 ARG A CA 1
ATOM 733 C C . ARG A 1 95 ? 0.207 -0.842 -10.012 1.00 94.31 95 ARG A C 1
ATOM 735 O O . ARG A 1 95 ? 0.928 -1.576 -9.346 1.00 94.31 95 ARG A O 1
ATOM 742 N N . LEU A 1 96 ? -1.105 -0.764 -9.836 1.00 95.25 96 LEU A N 1
ATOM 743 C CA . LEU A 1 96 ? -1.812 -1.423 -8.744 1.00 95.25 96 LEU A CA 1
ATOM 744 C C . LEU A 1 96 ? -1.795 -2.961 -8.852 1.00 95.25 96 LEU A C 1
ATOM 746 O O . LEU A 1 96 ? -2.151 -3.535 -9.883 1.00 95.25 96 LEU A O 1
ATOM 750 N N . ASN A 1 97 ? -1.422 -3.625 -7.758 1.00 96.44 97 ASN A N 1
ATOM 751 C CA . ASN A 1 97 ? -1.362 -5.079 -7.641 1.00 96.44 97 ASN A CA 1
ATOM 752 C C . ASN A 1 97 ? -2.717 -5.689 -7.231 1.00 96.44 97 ASN A C 1
ATOM 754 O O . ASN A 1 97 ? -3.161 -5.550 -6.089 1.00 96.44 97 ASN A O 1
ATOM 758 N N . SER A 1 98 ? -3.348 -6.435 -8.142 1.00 95.88 98 SER A N 1
ATOM 759 C CA . SER A 1 98 ? -4.646 -7.087 -7.907 1.00 95.88 98 SER A CA 1
ATOM 760 C C . SER A 1 98 ? -4.604 -8.168 -6.822 1.00 95.88 98 SER A C 1
ATOM 762 O O . SER A 1 98 ? -5.584 -8.344 -6.098 1.00 95.88 98 SER A O 1
ATOM 764 N N . SER A 1 99 ? -3.471 -8.862 -6.650 1.00 96.00 99 SER A N 1
ATOM 765 C CA . SER A 1 99 ? -3.335 -9.878 -5.601 1.00 96.00 99 SER A CA 1
ATOM 766 C C . SER A 1 99 ? -3.380 -9.260 -4.208 1.00 96.00 99 SER A C 1
ATOM 768 O O . SER A 1 99 ? -3.874 -9.913 -3.289 1.00 96.00 99 SER A O 1
ATOM 770 N N . CYS A 1 100 ? -2.857 -8.042 -4.038 1.00 96.44 100 CYS A N 1
ATOM 771 C CA . CYS A 1 100 ? -2.931 -7.342 -2.761 1.00 96.44 100 CYS A CA 1
ATOM 772 C C . CYS A 1 100 ? -4.381 -6.983 -2.436 1.00 96.44 100 CYS A C 1
ATOM 774 O O . CYS A 1 100 ? -4.846 -7.305 -1.350 1.00 96.44 100 CYS A O 1
ATOM 776 N N . ILE A 1 101 ? -5.118 -6.435 -3.409 1.00 95.31 101 ILE A N 1
ATOM 777 C CA . ILE A 1 101 ? -6.537 -6.084 -3.248 1.00 95.31 101 ILE A CA 1
ATOM 778 C C . ILE A 1 101 ? -7.365 -7.305 -2.854 1.00 95.31 101 ILE A C 1
ATOM 780 O O . ILE A 1 101 ? -8.136 -7.241 -1.903 1.00 95.31 101 ILE A O 1
ATOM 784 N N . HIS A 1 102 ? -7.191 -8.431 -3.550 1.00 96.12 102 HIS A N 1
ATOM 785 C CA . HIS A 1 102 ? -7.950 -9.643 -3.251 1.00 96.12 102 HIS A CA 1
ATOM 786 C C . HIS A 1 102 ? -7.711 -10.119 -1.810 1.00 96.12 102 HIS A C 1
ATOM 788 O O . HIS A 1 102 ? -8.658 -10.451 -1.104 1.00 96.12 102 HIS A O 1
ATOM 794 N N . LYS A 1 103 ? -6.460 -10.085 -1.335 1.00 96.62 103 LYS A N 1
ATOM 795 C CA . LYS A 1 103 ? -6.128 -10.452 0.049 1.00 96.62 103 LYS A CA 1
ATOM 796 C C . LYS A 1 103 ? -6.667 -9.451 1.070 1.00 96.62 103 LYS A C 1
ATOM 798 O O . LYS A 1 103 ? -7.142 -9.881 2.115 1.00 96.62 103 LYS A O 1
ATOM 803 N N . SER A 1 104 ? -6.656 -8.153 0.764 1.00 95.00 104 SER A N 1
ATOM 804 C CA . SER A 1 104 ? -7.294 -7.129 1.602 1.00 95.00 104 SER A CA 1
ATOM 805 C C . SER A 1 104 ? -8.801 -7.351 1.728 1.00 95.00 104 SER A C 1
ATOM 807 O O . SER A 1 104 ? -9.338 -7.254 2.826 1.00 95.00 104 SER A O 1
ATOM 809 N N . LEU A 1 105 ? -9.481 -7.697 0.630 1.00 95.31 105 LEU A N 1
ATOM 810 C CA . LEU A 1 105 ? -10.913 -8.006 0.638 1.00 95.31 105 LEU A CA 1
ATOM 811 C C . LEU A 1 105 ? -11.215 -9.271 1.445 1.00 95.31 105 LEU A C 1
ATOM 813 O O . LEU A 1 105 ? -12.142 -9.273 2.247 1.00 95.31 105 LEU A O 1
ATOM 817 N N . LEU A 1 106 ? -10.406 -10.324 1.288 1.00 96.06 106 LEU A N 1
ATOM 818 C CA . LEU A 1 106 ? -10.527 -11.532 2.106 1.00 96.06 106 LEU A CA 1
ATOM 819 C C . LEU A 1 106 ? -10.354 -11.217 3.595 1.00 96.06 106 LEU A C 1
ATOM 821 O O . LEU A 1 106 ? -11.151 -11.679 4.403 1.00 96.06 106 LEU A O 1
ATOM 825 N N . ALA A 1 107 ? -9.363 -10.398 3.959 1.00 96.25 107 ALA A N 1
ATOM 826 C CA . ALA A 1 107 ? -9.165 -9.968 5.340 1.00 96.25 107 ALA A CA 1
ATOM 827 C C . ALA A 1 107 ? -10.364 -9.164 5.873 1.00 96.25 107 ALA A C 1
ATOM 829 O O . ALA A 1 107 ? -10.811 -9.419 6.986 1.00 96.25 107 ALA A O 1
ATOM 830 N N . ALA A 1 108 ? -10.931 -8.254 5.075 1.00 95.12 108 ALA A N 1
ATOM 831 C CA . ALA A 1 108 ? -12.118 -7.490 5.460 1.00 95.12 108 ALA A CA 1
ATOM 832 C C . ALA A 1 108 ? -13.334 -8.398 5.714 1.00 95.12 108 ALA A C 1
ATOM 834 O O . ALA A 1 108 ? -14.022 -8.231 6.716 1.00 95.12 108 ALA A O 1
ATOM 835 N N . VAL A 1 109 ? -13.563 -9.396 4.852 1.00 96.00 109 VAL A N 1
ATOM 836 C CA . VAL A 1 109 ? -14.639 -10.384 5.038 1.00 96.00 109 VAL A CA 1
ATOM 837 C C . VAL A 1 109 ? -14.391 -11.245 6.280 1.00 96.00 109 VAL A C 1
ATOM 839 O O . VAL A 1 109 ? -15.323 -11.482 7.039 1.00 96.00 109 VAL A O 1
ATOM 842 N N . LEU A 1 110 ? -13.147 -11.675 6.525 1.00 96.81 110 LEU A N 1
ATOM 843 C CA . LEU A 1 110 ? -12.778 -12.462 7.711 1.00 96.81 110 LEU A CA 1
ATOM 844 C C . LEU A 1 110 ? -12.963 -11.691 9.024 1.00 96.81 110 LEU A C 1
ATOM 846 O O . LEU A 1 110 ? -13.283 -12.292 10.045 1.00 96.81 110 LEU A O 1
ATOM 850 N N . LEU A 1 111 ? -12.763 -10.374 8.999 1.00 96.19 111 LEU A N 1
ATOM 851 C CA . LEU A 1 111 ? -12.961 -9.484 10.144 1.00 96.19 111 LEU A CA 1
ATOM 852 C C . LEU A 1 111 ? -14.407 -8.967 10.255 1.00 96.19 111 LEU A C 1
ATOM 854 O O . LEU A 1 111 ? -14.677 -8.091 11.075 1.00 96.19 111 LEU A O 1
ATOM 858 N N . ASN A 1 112 ? -15.337 -9.489 9.445 1.00 96.50 112 ASN A N 1
ATOM 859 C CA . ASN A 1 112 ? -16.732 -9.047 9.361 1.00 96.50 112 ASN A CA 1
ATOM 860 C C . ASN A 1 112 ? -16.884 -7.528 9.131 1.00 96.50 112 ASN A C 1
ATOM 862 O O . ASN A 1 112 ? -17.821 -6.901 9.629 1.00 96.50 112 ASN A O 1
ATOM 866 N N . CYS A 1 113 ? -15.968 -6.918 8.378 1.00 95.25 113 CYS A N 1
ATOM 867 C CA . CYS A 1 113 ? -16.038 -5.504 8.032 1.00 95.25 113 CYS A CA 1
ATOM 868 C C . CYS A 1 113 ? -17.040 -5.251 6.896 1.00 95.25 113 CYS A C 1
ATOM 870 O O . CYS A 1 113 ? -17.212 -6.068 5.990 1.00 95.25 113 CYS A O 1
ATOM 872 N N . HIS A 1 114 ? -17.649 -4.065 6.898 1.00 93.06 114 HIS A N 1
ATOM 873 C CA . HIS A 1 114 ? -18.394 -3.565 5.747 1.00 93.06 114 HIS A CA 1
ATOM 874 C C . HIS A 1 114 ? -17.417 -3.103 4.657 1.00 93.06 114 HIS A C 1
ATOM 876 O O . HIS A 1 114 ? -16.563 -2.252 4.906 1.00 93.06 114 HIS A O 1
ATOM 882 N N . VAL A 1 115 ? -17.537 -3.659 3.450 1.00 91.81 115 VAL A N 1
ATOM 883 C CA . VAL A 1 115 ? -16.705 -3.282 2.300 1.00 91.81 115 VAL A CA 1
ATOM 884 C C . VAL A 1 115 ? -17.444 -2.237 1.473 1.00 91.81 115 VAL A C 1
ATOM 886 O O . VAL A 1 115 ? -18.567 -2.473 1.042 1.00 91.81 115 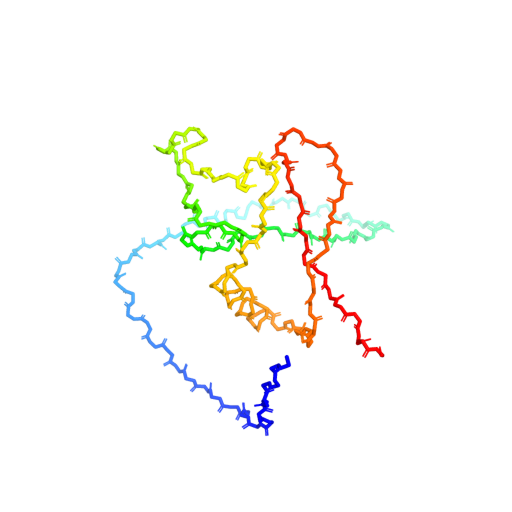VAL A O 1
ATOM 889 N N . ALA A 1 116 ? -16.804 -1.094 1.239 1.00 91.69 116 ALA A N 1
ATOM 890 C CA . ALA A 1 116 ? -17.366 -0.035 0.413 1.00 91.69 116 ALA A CA 1
ATOM 891 C C . ALA A 1 116 ? -17.423 -0.422 -1.074 1.00 91.69 116 ALA A C 1
ATOM 893 O O . ALA A 1 116 ? -16.494 -1.034 -1.605 1.00 91.69 116 ALA A O 1
ATOM 894 N N . ASP A 1 117 ? -18.479 0.014 -1.766 1.00 91.06 117 ASP A N 1
ATOM 895 C CA . ASP A 1 117 ? -18.664 -0.224 -3.207 1.00 91.06 117 ASP A CA 1
ATOM 896 C C . ASP A 1 117 ? -17.617 0.498 -4.066 1.00 91.06 117 ASP A C 1
ATOM 898 O O . ASP A 1 117 ? -17.282 0.067 -5.173 1.00 91.06 117 ASP A O 1
ATOM 902 N N . PHE A 1 118 ? -17.114 1.633 -3.573 1.00 92.50 118 PHE A N 1
ATOM 903 C CA . PHE A 1 118 ? -16.157 2.465 -4.281 1.00 92.50 118 PHE A CA 1
ATOM 904 C C . PHE A 1 118 ? -15.043 2.938 -3.350 1.00 92.50 118 PHE A C 1
ATOM 906 O O . PHE A 1 118 ? -15.269 3.629 -2.360 1.00 92.50 118 PHE A O 1
ATOM 913 N N . CYS A 1 119 ? -13.809 2.617 -3.731 1.00 92.56 119 CYS A N 1
ATOM 914 C CA . CYS A 1 119 ? -12.602 3.094 -3.072 1.00 92.56 119 CYS A CA 1
ATOM 915 C C . CYS A 1 119 ? -11.682 3.749 -4.101 1.00 92.56 119 CYS A C 1
ATOM 917 O O . CYS A 1 119 ? -11.635 3.346 -5.267 1.00 92.56 119 CYS A O 1
ATOM 919 N N . ARG A 1 120 ? -10.911 4.742 -3.662 1.00 93.06 120 ARG A N 1
ATOM 920 C CA . ARG A 1 120 ? -9.894 5.413 -4.476 1.00 93.06 120 ARG A CA 1
ATOM 921 C C . ARG A 1 120 ? -8.602 5.576 -3.685 1.00 93.06 120 ARG A C 1
ATOM 923 O O . ARG A 1 120 ? -8.630 5.659 -2.462 1.00 93.06 120 ARG A O 1
ATOM 930 N N . PHE A 1 121 ? -7.477 5.630 -4.384 1.00 94.44 121 PHE A N 1
ATOM 931 C CA . PHE A 1 121 ? -6.204 5.977 -3.764 1.00 94.44 121 PHE A CA 1
ATOM 932 C C . PHE A 1 121 ? -6.003 7.489 -3.833 1.00 94.44 121 PHE A C 1
ATOM 934 O O . PHE A 1 121 ? -5.987 8.053 -4.927 1.00 94.44 121 PHE A O 1
ATOM 941 N N . ASP A 1 122 ? -5.839 8.117 -2.674 1.00 93.81 122 ASP A N 1
ATOM 942 C CA . ASP A 1 122 ? -5.510 9.534 -2.540 1.00 93.81 122 ASP A CA 1
ATOM 943 C C . ASP A 1 122 ? -4.023 9.672 -2.155 1.00 93.81 122 ASP A C 1
ATOM 945 O O . ASP A 1 122 ? -3.411 8.746 -1.614 1.00 93.81 122 ASP A O 1
ATOM 949 N N . ARG A 1 123 ? -3.409 10.822 -2.458 1.00 93.50 123 ARG A N 1
ATOM 950 C CA . ARG A 1 123 ? -2.029 11.116 -2.040 1.00 93.50 123 ARG A CA 1
ATOM 951 C C . ARG A 1 123 ? -2.022 11.741 -0.654 1.00 93.50 123 ARG A C 1
ATOM 953 O O . ARG A 1 123 ? -2.767 12.690 -0.403 1.00 93.50 123 ARG A O 1
ATOM 960 N N . LYS A 1 124 ? -1.174 11.225 0.233 1.00 91.19 124 LYS A N 1
ATOM 961 C CA . LYS A 1 124 ? -0.859 11.851 1.520 1.00 91.19 124 LYS A CA 1
ATOM 962 C C . LYS A 1 124 ? 0.501 12.512 1.351 1.00 91.19 124 LYS A C 1
ATOM 964 O O . LYS A 1 124 ? 1.435 11.881 0.880 1.00 91.19 124 LYS A O 1
ATOM 969 N N . HIS A 1 125 ? 0.584 13.809 1.616 1.00 91.50 125 HIS A N 1
ATOM 970 C CA . HIS A 1 125 ? 1.818 14.562 1.418 1.00 91.50 125 HIS A CA 1
ATOM 971 C C . HIS A 1 125 ? 2.394 14.930 2.783 1.00 91.50 125 HIS A C 1
ATOM 973 O O . HIS A 1 125 ? 1.860 15.801 3.467 1.00 91.50 125 HIS A O 1
ATOM 979 N N . TYR A 1 126 ? 3.480 14.272 3.169 1.00 93.19 126 TYR A N 1
ATOM 980 C CA . TYR A 1 126 ? 4.384 14.725 4.219 1.00 93.19 126 TYR A CA 1
ATOM 981 C C . TYR A 1 126 ? 5.812 14.359 3.833 1.00 93.19 126 TYR A C 1
ATOM 983 O O . TYR A 1 126 ? 6.044 13.434 3.058 1.00 93.19 126 TYR A O 1
ATOM 991 N N . LEU A 1 127 ? 6.764 15.146 4.320 1.00 92.12 127 LEU A N 1
ATOM 992 C CA . LEU A 1 127 ? 8.164 15.001 3.953 1.00 92.12 127 LEU A CA 1
ATOM 993 C C . LEU A 1 127 ? 8.857 14.123 4.987 1.00 92.12 127 LEU A C 1
ATOM 995 O O . LEU A 1 127 ? 8.962 14.506 6.152 1.00 92.12 127 LEU A O 1
ATOM 999 N N . TYR A 1 128 ? 9.336 12.965 4.550 1.00 95.06 128 TYR A N 1
ATOM 1000 C CA . TYR A 1 128 ? 10.182 12.098 5.357 1.00 95.06 128 TYR A CA 1
ATOM 1001 C C . TYR A 1 128 ? 11.166 11.339 4.446 1.00 95.06 128 TYR A C 1
ATOM 1003 O O . TYR A 1 128 ? 10.789 10.964 3.336 1.00 95.06 128 TYR A O 1
ATOM 1011 N N . PRO A 1 129 ? 12.438 11.145 4.847 1.00 93.12 129 PRO A N 1
ATOM 1012 C CA . PRO A 1 129 ? 13.476 10.612 3.957 1.00 93.12 129 PRO A CA 1
ATOM 1013 C C . PRO A 1 129 ? 13.274 9.157 3.503 1.00 93.12 129 PRO A C 1
ATOM 1015 O O . PRO A 1 129 ? 13.776 8.791 2.445 1.00 93.12 129 PRO A O 1
ATOM 1018 N N . ASP A 1 130 ? 12.559 8.328 4.267 1.00 92.75 130 ASP A N 1
ATOM 1019 C CA . ASP A 1 130 ? 12.229 6.942 3.885 1.00 92.75 130 ASP A CA 1
ATOM 1020 C C . ASP A 1 130 ? 11.015 6.838 2.948 1.00 92.75 130 ASP A C 1
ATOM 1022 O O . ASP A 1 130 ? 10.679 5.753 2.462 1.00 92.75 130 ASP A O 1
ATOM 1026 N N . LEU A 1 131 ? 10.381 7.978 2.679 1.00 91.50 131 LEU A N 1
ATOM 1027 C CA . LEU A 1 131 ? 9.072 8.055 2.080 1.00 91.50 131 LEU A CA 1
ATOM 1028 C C . LEU A 1 131 ? 9.110 8.867 0.784 1.00 91.50 131 LEU A C 1
ATOM 1030 O O . LEU A 1 131 ? 8.731 10.040 0.745 1.00 91.50 131 LEU A O 1
ATOM 1034 N N . PRO A 1 132 ? 9.564 8.244 -0.312 1.00 88.94 132 PRO A N 1
ATOM 1035 C CA . PRO A 1 132 ? 9.755 8.952 -1.566 1.00 88.94 132 PRO A CA 1
ATOM 1036 C C . PRO A 1 132 ? 8.412 9.296 -2.243 1.00 88.94 132 PRO A C 1
ATOM 1038 O O . PRO A 1 132 ? 8.301 10.333 -2.894 1.00 88.94 132 PRO A O 1
ATOM 1041 N N . LEU A 1 133 ? 7.374 8.462 -2.070 1.00 87.50 133 LEU A N 1
ATOM 1042 C CA . LEU A 1 133 ? 6.012 8.664 -2.584 1.00 87.50 133 LEU A CA 1
ATOM 1043 C C . LEU A 1 133 ? 4.978 8.022 -1.660 1.00 87.50 133 LEU A C 1
ATOM 1045 O O . LEU A 1 133 ? 5.194 6.916 -1.168 1.00 87.50 133 LEU A O 1
ATOM 1049 N N . GLU A 1 134 ? 3.803 8.648 -1.543 1.00 87.50 134 GLU A N 1
ATOM 1050 C CA . GLU A 1 134 ? 2.699 8.096 -0.759 1.00 87.50 134 GLU A CA 1
ATOM 1051 C C . GLU A 1 134 ? 1.337 8.102 -1.425 1.00 87.50 134 GLU A C 1
ATOM 1053 O O . GLU A 1 134 ? 0.851 9.105 -1.956 1.00 87.50 134 GLU A O 1
ATOM 1058 N N . LEU A 1 135 ? 0.685 6.952 -1.289 1.00 89.00 135 LEU A N 1
ATOM 1059 C CA . LEU A 1 135 ? -0.689 6.704 -1.676 1.00 89.00 135 LEU A CA 1
ATOM 1060 C C . LEU A 1 135 ? -1.362 5.913 -0.561 1.00 89.00 135 LEU A C 1
ATOM 1062 O O . LEU A 1 135 ? -0.828 4.904 -0.102 1.00 89.00 135 LEU A O 1
ATOM 1066 N N . TYR A 1 136 ? -2.555 6.336 -0.171 1.00 90.69 136 TYR A N 1
ATOM 1067 C CA . TYR A 1 136 ? -3.375 5.635 0.808 1.00 90.69 136 TYR A CA 1
ATOM 1068 C C . TYR A 1 136 ? -4.766 5.398 0.239 1.00 90.69 136 TYR A C 1
ATOM 1070 O O . TYR A 1 136 ? -5.271 6.169 -0.580 1.00 90.69 136 TYR A O 1
ATOM 1078 N N . LEU A 1 137 ? -5.371 4.287 0.645 1.00 90.75 137 LEU A N 1
ATOM 1079 C CA . LEU A 1 137 ? -6.721 3.951 0.230 1.00 90.75 137 LEU A CA 1
ATOM 1080 C C . LEU A 1 137 ? -7.715 4.777 1.043 1.00 90.75 137 LEU A C 1
ATOM 1082 O O . LEU A 1 137 ? -7.629 4.838 2.268 1.00 90.75 137 LEU A O 1
ATOM 1086 N N . ARG A 1 138 ? -8.682 5.370 0.355 1.00 90.06 138 ARG A N 1
ATOM 1087 C CA . ARG A 1 138 ? -9.810 6.071 0.950 1.00 90.06 138 ARG A CA 1
ATOM 1088 C C . ARG A 1 138 ? -11.104 5.521 0.367 1.00 90.06 138 ARG A C 1
ATOM 1090 O O . ARG A 1 138 ? -11.182 5.226 -0.829 1.00 90.06 138 ARG A O 1
ATOM 1097 N N . GLU A 1 139 ? -12.129 5.419 1.201 1.00 85.88 139 GLU A N 1
ATOM 1098 C CA . GLU A 1 139 ? -13.490 5.227 0.713 1.00 85.88 139 GLU A CA 1
ATOM 1099 C C . GLU A 1 139 ? -13.900 6.444 -0.125 1.00 85.88 139 GLU A C 1
ATOM 1101 O O . GLU A 1 139 ? -13.732 7.599 0.282 1.00 85.88 139 GLU A O 1
ATOM 1106 N N . GLY A 1 140 ? -14.373 6.195 -1.341 1.00 73.81 140 GLY A N 1
ATOM 1107 C CA . GLY A 1 140 ? -14.866 7.253 -2.202 1.00 73.81 140 GLY A CA 1
ATOM 1108 C C . GLY A 1 140 ? -16.362 7.434 -1.981 1.00 73.81 140 GLY A C 1
ATOM 1109 O O . GLY A 1 140 ? -17.122 6.477 -2.095 1.00 73.81 140 GLY A O 1
ATOM 1110 N N . GLY A 1 141 ? -16.799 8.669 -1.720 1.00 63.75 141 GLY A N 1
ATOM 1111 C CA . GLY A 1 141 ? -18.224 8.999 -1.768 1.00 63.75 141 GLY A CA 1
ATOM 1112 C C . GLY A 1 141 ? -18.814 8.654 -3.141 1.00 63.75 141 GLY A C 1
ATOM 1113 O O . GLY A 1 141 ? -18.099 8.715 -4.150 1.00 63.75 141 GLY A O 1
ATOM 1114 N N . ARG A 1 142 ? -20.101 8.270 -3.185 1.00 55.41 142 ARG A N 1
ATOM 1115 C CA . ARG A 1 142 ? -20.816 8.057 -4.454 1.00 55.41 142 ARG A CA 1
ATOM 1116 C C . ARG A 1 142 ? -20.590 9.282 -5.335 1.00 55.41 142 ARG A C 1
ATOM 1118 O O . ARG A 1 142 ? -20.824 10.403 -4.898 1.00 55.41 142 ARG A O 1
ATOM 1125 N N . LYS A 1 143 ? -20.098 9.054 -6.551 1.00 50.38 143 LYS A N 1
ATOM 1126 C CA . LYS A 1 143 ? -20.104 10.087 -7.583 1.00 50.38 143 LYS A CA 1
ATOM 1127 C C . LYS A 1 143 ? -21.569 10.393 -7.886 1.00 50.38 143 LYS A C 1
ATOM 1129 O O . LYS A 1 143 ? -22.252 9.512 -8.409 1.00 5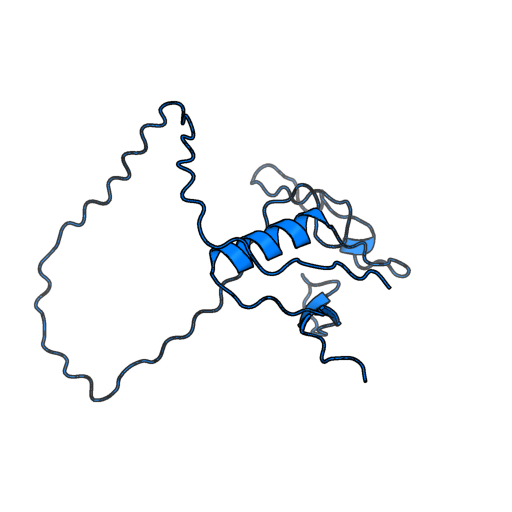0.38 143 LYS A O 1
ATOM 1134 N N . GLU A 1 144 ? -22.038 11.566 -7.480 1.00 42.38 144 GLU A N 1
ATOM 1135 C CA . GLU A 1 144 ? -23.144 12.230 -8.176 1.00 42.38 144 GLU A CA 1
ATOM 1136 C C . GLU A 1 144 ? -22.692 12.608 -9.593 1.00 42.38 144 GLU A C 1
ATOM 1138 O O . GLU A 1 144 ? -21.491 12.943 -9.760 1.00 42.38 144 GLU A O 1
#